Protein AF-A0A1T5E0Q0-F1 (afdb_monomer_lite)

Foldseek 3Di:
DVVVVVVVVVVVVVVVPDDPVVVVVVLVVLVVVLVVLVVVLVVLVVVVVVVVVVCVVVVVVDVDDDDVVVVVVVVCVSVVVSVVSVVVSVVSCCVSVVVVVVVVVVVVVVVVVVVVVVVVD

pLDDT: mean 74.55, std 9.56, range [47.38, 87.62]

Organism: NCBI:txid561365

Secondary structure (DSSP, 8-state):
-HHHHHHHHHHHHHHHHS-HHHHHHHHHHHHHHHHHHHHHHHHHHHHHHHHHHHHHHHHHH------HHHHHHHHHHHHHHHHHHHHHHHHHHHHHHHHHHHHHHHHHHHHHHHHHHHT--

Radius of gyration: 24.64 Å; chains: 1; bounding box: 64×21×71 Å

InterPro domains:
  IPR025698 2TM domain [PF13239] (22-117)

Sequence (121 aa):
MKQNQDFKDRKEMKNSVLSKYERAKIKVASIRGFYYHAIVFIIINLMLFILRHKFTFILINKNALGNPEFLEWIDWNVFGTTIVWGVILAIHGIRVLGEFSLHVRIWEERQIKKYMNSNSN

Structure (mmCIF, N/CA/C/O backbone):
data_AF-A0A1T5E0Q0-F1
#
_entry.id   AF-A0A1T5E0Q0-F1
#
loop_
_atom_site.group_PDB
_atom_site.id
_atom_site.type_symbol
_atom_site.label_atom_id
_atom_site.label_alt_id
_atom_site.label_comp_id
_atom_site.label_asym_id
_atom_site.label_entity_id
_atom_site.label_seq_id
_atom_site.pdbx_PDB_ins_code
_atom_site.Cartn_x
_atom_site.Cartn_y
_atom_site.Cartn_z
_atom_site.occupancy
_atom_site.B_iso_or_equiv
_atom_site.auth_seq_id
_atom_site.auth_comp_id
_atom_site.auth_asym_id
_atom_site.auth_atom_id
_atom_site.pdbx_PDB_model_num
ATOM 1 N N . MET A 1 1 ? 12.950 -14.092 34.440 1.00 61.47 1 MET A N 1
ATOM 2 C CA . MET A 1 1 ? 11.507 -14.416 34.301 1.00 61.47 1 MET A CA 1
ATOM 3 C C . MET A 1 1 ? 10.587 -13.313 34.837 1.00 61.47 1 MET A C 1
ATOM 5 O O . MET A 1 1 ? 9.751 -12.863 34.068 1.00 61.47 1 MET A O 1
ATOM 9 N N . LYS A 1 2 ? 10.781 -12.791 36.063 1.00 66.88 2 LYS A N 1
ATOM 10 C CA . LYS A 1 2 ? 9.964 -11.696 36.647 1.00 66.88 2 LYS A CA 1
ATOM 11 C C . LYS A 1 2 ? 9.861 -10.408 35.804 1.00 66.88 2 LYS A C 1
ATOM 13 O O . LYS A 1 2 ? 8.772 -9.871 35.669 1.00 66.88 2 LYS A O 1
ATOM 18 N N . GLN A 1 3 ? 10.953 -9.947 35.182 1.00 70.94 3 GLN A N 1
ATOM 19 C CA . GLN A 1 3 ? 10.929 -8.733 34.342 1.00 70.94 3 GLN A CA 1
ATOM 20 C C . GLN A 1 3 ? 10.070 -8.881 33.073 1.00 70.94 3 GLN A C 1
ATOM 22 O O . GLN A 1 3 ? 9.444 -7.920 32.644 1.00 70.94 3 GLN A O 1
ATOM 27 N N . ASN A 1 4 ? 9.990 -10.085 32.493 1.00 70.06 4 ASN A N 1
ATOM 28 C CA . ASN A 1 4 ? 9.150 -10.326 31.317 1.00 70.06 4 ASN A CA 1
ATOM 29 C C . ASN A 1 4 ? 7.664 -10.392 31.672 1.00 70.06 4 ASN A C 1
ATOM 31 O O . ASN A 1 4 ? 6.846 -10.037 30.831 1.00 70.06 4 ASN A O 1
ATOM 35 N N . GLN A 1 5 ? 7.321 -10.825 32.891 1.00 75.06 5 GLN A N 1
ATOM 36 C CA . GLN A 1 5 ? 5.945 -10.767 33.389 1.00 75.06 5 GLN A CA 1
ATOM 37 C C . GLN A 1 5 ? 5.534 -9.324 33.684 1.00 75.06 5 GLN A C 1
ATOM 39 O O . GLN A 1 5 ? 4.547 -8.877 33.122 1.00 75.06 5 GLN A O 1
ATOM 44 N N . ASP A 1 6 ? 6.361 -8.551 34.396 1.00 77.69 6 ASP A N 1
ATOM 45 C CA . ASP A 1 6 ? 6.113 -7.120 34.651 1.00 77.69 6 ASP A CA 1
ATOM 4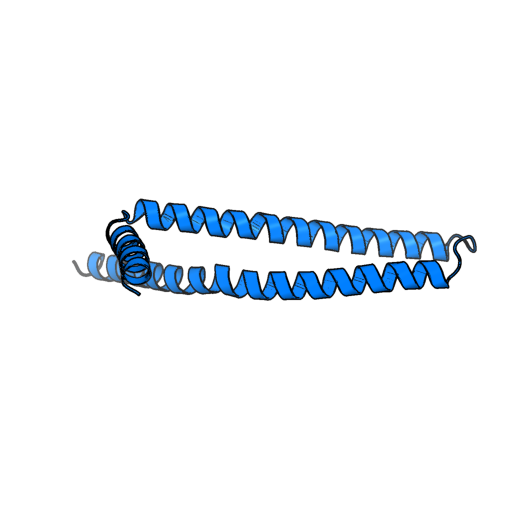6 C C . ASP A 1 6 ? 5.939 -6.309 33.350 1.00 77.69 6 ASP A C 1
ATOM 48 O O . ASP A 1 6 ? 5.048 -5.468 33.226 1.00 77.69 6 ASP A O 1
ATOM 52 N N . PHE A 1 7 ? 6.744 -6.602 32.324 1.00 74.31 7 PHE A N 1
ATOM 53 C CA . PHE A 1 7 ? 6.611 -5.944 31.025 1.00 74.31 7 PHE A CA 1
ATOM 54 C C . PHE A 1 7 ? 5.316 -6.330 30.291 1.00 74.31 7 PHE A C 1
ATOM 56 O O . PHE A 1 7 ? 4.706 -5.486 29.627 1.00 74.31 7 PHE A O 1
ATOM 63 N N . LYS A 1 8 ? 4.882 -7.592 30.402 1.00 69.44 8 LYS A N 1
ATOM 64 C CA . LYS A 1 8 ? 3.622 -8.082 29.822 1.00 69.44 8 LYS A CA 1
ATOM 65 C C . LYS A 1 8 ? 2.419 -7.479 30.546 1.00 69.44 8 LYS A C 1
ATOM 67 O O . LYS A 1 8 ? 1.533 -6.951 29.879 1.00 69.44 8 LYS A O 1
ATOM 72 N N . ASP A 1 9 ? 2.462 -7.453 31.874 1.00 71.94 9 ASP A N 1
ATOM 73 C CA . ASP A 1 9 ? 1.400 -6.951 32.746 1.00 71.94 9 ASP A CA 1
ATOM 74 C C . ASP A 1 9 ? 1.224 -5.439 32.587 1.00 71.94 9 ASP A C 1
ATOM 76 O O . ASP A 1 9 ? 0.102 -4.960 32.438 1.00 71.94 9 ASP A O 1
ATOM 80 N N . ARG A 1 10 ? 2.317 -4.664 32.480 1.00 70.50 10 ARG A N 1
ATOM 81 C CA . ARG A 1 10 ? 2.223 -3.232 32.135 1.00 70.50 10 ARG A CA 1
ATOM 82 C C . ARG A 1 10 ? 1.623 -3.003 30.751 1.00 70.50 10 ARG A C 1
ATOM 84 O O . ARG A 1 10 ? 0.896 -2.030 30.551 1.00 70.50 10 ARG A O 1
ATOM 91 N N . LYS A 1 11 ? 1.907 -3.877 29.783 1.00 61.09 11 LYS A N 1
ATOM 92 C CA . LYS A 1 11 ? 1.339 -3.784 28.430 1.00 61.09 11 LYS A CA 1
ATOM 93 C C . LYS A 1 11 ? -0.152 -4.144 28.430 1.00 61.09 11 LYS A C 1
ATOM 95 O O . LYS A 1 11 ? -0.930 -3.459 27.770 1.00 61.09 11 LYS A O 1
ATOM 100 N N . GLU A 1 12 ? -0.559 -5.158 29.192 1.00 62.12 12 GLU A N 1
ATOM 101 C CA . GLU A 1 12 ? -1.962 -5.558 29.372 1.00 62.12 12 GLU A CA 1
ATOM 102 C C . GLU A 1 12 ? -2.776 -4.520 30.150 1.00 62.12 12 GLU A C 1
ATOM 104 O O . GLU A 1 12 ? -3.853 -4.133 29.694 1.00 62.12 12 GLU A O 1
ATOM 109 N N . MET A 1 13 ? -2.235 -3.985 31.247 1.00 65.56 13 MET A N 1
ATOM 110 C CA . MET A 1 13 ? -2.871 -2.933 32.043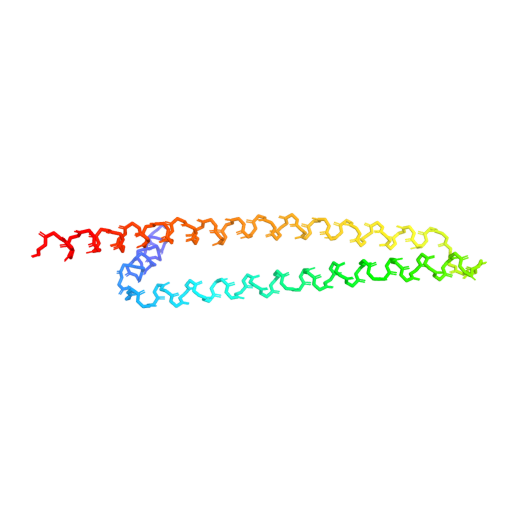 1.00 65.56 13 MET A CA 1
ATOM 111 C C . MET A 1 13 ? -3.038 -1.643 31.229 1.00 65.56 13 MET A C 1
ATOM 113 O O . MET A 1 13 ? -4.085 -1.003 31.275 1.00 65.56 13 MET A O 1
ATOM 117 N N . LYS A 1 14 ? -2.057 -1.282 30.390 1.00 58.84 14 LYS A N 1
ATOM 118 C CA . LYS A 1 14 ? -2.222 -0.147 29.471 1.00 58.84 14 LYS A CA 1
ATOM 119 C C . LYS A 1 14 ? -3.315 -0.426 28.434 1.00 58.84 14 LYS A C 1
ATOM 121 O O . LYS A 1 14 ? -4.116 0.454 28.152 1.00 58.84 14 LYS A O 1
ATOM 126 N N . ASN A 1 15 ? -3.405 -1.645 27.899 1.00 61.66 15 ASN A N 1
ATOM 127 C CA . ASN A 1 15 ? -4.431 -2.009 26.914 1.00 61.66 15 ASN A CA 1
ATOM 128 C C . ASN A 1 15 ? -5.866 -2.020 27.482 1.00 61.66 15 ASN A C 1
ATOM 130 O O . ASN A 1 15 ? -6.806 -1.687 26.747 1.00 61.66 15 ASN A O 1
ATOM 134 N N . SER A 1 16 ? -6.048 -2.364 28.762 1.00 60.50 16 SER A N 1
ATOM 135 C CA . SER A 1 16 ? -7.360 -2.352 29.425 1.00 60.50 16 SER A CA 1
ATOM 136 C C . SER A 1 16 ? -7.837 -0.933 29.769 1.00 60.50 16 SER A C 1
ATOM 138 O O . SER A 1 16 ? -9.029 -0.652 29.624 1.00 60.50 16 SER A O 1
ATOM 140 N N . VAL A 1 17 ? -6.916 -0.019 30.106 1.00 60.91 17 VAL A N 1
ATOM 141 C CA . VAL A 1 17 ? -7.221 1.359 30.547 1.00 60.91 17 VAL A CA 1
ATOM 142 C C . VAL A 1 17 ? -7.402 2.362 29.394 1.00 60.91 17 VAL A C 1
ATOM 144 O O . VAL A 1 17 ? -8.054 3.386 29.589 1.00 60.91 17 VAL A O 1
ATOM 147 N N . LEU A 1 18 ? -6.906 2.085 28.178 1.00 62.09 18 LEU A N 1
ATOM 148 C CA . LEU A 1 18 ? -7.087 2.999 27.036 1.00 62.09 18 LEU A CA 1
ATOM 149 C C . LEU A 1 18 ? -8.574 3.287 26.781 1.00 62.09 18 LEU A C 1
ATOM 151 O O . LEU A 1 18 ? -9.399 2.373 26.657 1.00 62.09 18 LEU A O 1
ATOM 155 N N . SER A 1 19 ? -8.925 4.563 26.638 1.00 72.56 19 SER A N 1
ATOM 156 C CA . SER A 1 19 ? -10.288 4.963 26.276 1.00 72.56 19 SER A CA 1
ATOM 157 C C . SER A 1 19 ? -10.680 4.348 24.923 1.00 72.56 19 SER A C 1
ATOM 159 O O . SER A 1 19 ? -9.835 4.099 24.056 1.00 72.56 19 SER A O 1
ATOM 161 N N . LYS A 1 20 ? -11.983 4.117 24.689 1.00 70.12 20 LYS A N 1
ATOM 162 C CA . LYS A 1 20 ? -12.499 3.703 23.363 1.00 70.12 20 LYS A CA 1
ATOM 163 C C . LYS A 1 20 ? -11.950 4.599 22.240 1.00 70.12 20 LYS A C 1
ATOM 165 O O . LYS A 1 20 ? -11.668 4.100 21.153 1.00 70.12 20 LYS A O 1
ATOM 170 N N . TYR A 1 21 ? -11.745 5.881 22.537 1.00 73.94 21 TYR A N 1
ATOM 171 C CA . TYR A 1 21 ? -11.149 6.859 21.633 1.00 73.94 21 TYR A CA 1
ATOM 172 C C . TYR A 1 21 ? -9.680 6.559 21.293 1.00 73.94 21 TYR A C 1
ATOM 174 O O . TYR A 1 21 ? -9.299 6.576 20.125 1.00 73.94 21 TYR A O 1
ATOM 182 N N . GLU A 1 22 ? -8.847 6.219 22.275 1.00 74.94 22 GLU A N 1
ATOM 183 C CA . GLU A 1 22 ? -7.423 5.958 22.033 1.00 74.94 22 GLU A CA 1
ATOM 184 C C . GLU A 1 22 ? -7.197 4.658 21.260 1.00 74.94 22 GLU A C 1
ATOM 186 O O . GLU A 1 22 ? -6.355 4.608 20.361 1.00 74.94 22 GLU A O 1
ATOM 191 N N . ARG A 1 23 ? -8.010 3.628 21.529 1.00 71.88 23 ARG A N 1
ATOM 192 C CA . ARG A 1 23 ? -8.015 2.394 20.726 1.00 71.88 23 ARG A CA 1
ATOM 193 C C . ARG A 1 23 ? -8.386 2.666 19.267 1.00 71.88 23 ARG A C 1
ATOM 195 O O . ARG A 1 23 ? -7.772 2.092 18.369 1.00 71.88 23 ARG A O 1
ATOM 202 N N . ALA A 1 24 ? -9.349 3.555 19.024 1.00 75.31 24 ALA A N 1
ATOM 203 C CA . ALA A 1 24 ? -9.701 3.982 17.672 1.00 75.31 24 ALA A CA 1
ATOM 204 C C . ALA A 1 24 ? -8.557 4.771 17.009 1.00 75.31 24 ALA A C 1
ATOM 206 O O . ALA A 1 24 ? -8.215 4.498 15.861 1.00 75.31 24 ALA A O 1
ATOM 207 N N . LYS A 1 25 ? -7.901 5.680 17.742 1.00 78.44 25 LYS A N 1
ATOM 208 C CA . LYS A 1 25 ? -6.775 6.483 17.237 1.00 78.44 25 LYS A CA 1
ATOM 209 C C . LYS A 1 25 ? -5.580 5.624 16.814 1.00 78.44 25 LYS A C 1
ATOM 211 O O . LYS A 1 25 ? -5.043 5.829 15.727 1.00 78.44 25 LYS A O 1
ATOM 216 N N . ILE A 1 26 ? -5.188 4.645 17.633 1.00 75.12 26 ILE A N 1
ATOM 217 C CA . ILE A 1 26 ? -4.082 3.720 17.319 1.00 75.12 26 ILE A CA 1
ATOM 218 C C . ILE A 1 26 ? -4.410 2.884 16.073 1.00 75.12 26 ILE A C 1
ATOM 220 O O . ILE A 1 26 ? -3.548 2.695 15.217 1.00 75.12 26 ILE A O 1
ATOM 224 N N . LYS A 1 27 ? -5.668 2.452 15.922 1.00 69.94 27 LYS A N 1
ATOM 225 C CA . LYS A 1 27 ? -6.134 1.731 14.727 1.00 69.94 27 LYS A CA 1
ATOM 226 C C . LYS A 1 27 ? -6.139 2.585 13.463 1.00 69.94 27 LYS A C 1
ATOM 228 O O . LYS A 1 27 ? -5.709 2.127 12.413 1.00 69.94 27 LYS A O 1
ATOM 233 N N . VAL A 1 28 ? -6.588 3.836 13.540 1.00 79.31 28 VAL A N 1
ATOM 234 C CA . VAL A 1 28 ? -6.529 4.749 12.386 1.00 79.31 28 VAL A CA 1
ATOM 235 C C . VAL A 1 28 ? -5.076 5.004 11.980 1.00 79.31 28 VAL A C 1
ATOM 237 O O . VAL A 1 28 ? -4.773 5.053 10.790 1.00 79.31 28 VAL A O 1
ATOM 240 N N . ALA A 1 29 ? -4.167 5.114 12.952 1.00 80.25 29 ALA A N 1
ATOM 241 C CA . ALA A 1 29 ? -2.743 5.276 12.681 1.00 80.25 29 ALA A CA 1
ATOM 242 C C . ALA A 1 29 ? -2.131 4.046 11.984 1.00 80.25 29 ALA A C 1
ATOM 244 O O . ALA A 1 29 ? -1.386 4.219 11.019 1.00 80.25 29 ALA A O 1
ATOM 245 N N . SER A 1 30 ? -2.470 2.820 12.403 1.00 75.56 30 SER A N 1
ATOM 246 C CA . SER A 1 30 ? -1.967 1.600 11.751 1.00 75.56 30 SER A CA 1
ATOM 247 C C . SER A 1 30 ? -2.500 1.437 10.325 1.00 75.56 30 SER A C 1
ATOM 249 O O . SER A 1 30 ? -1.731 1.128 9.415 1.00 75.56 30 SER A O 1
ATOM 251 N N . ILE A 1 31 ? -3.783 1.732 10.104 1.00 79.62 31 ILE A N 1
ATOM 252 C CA . ILE A 1 31 ? -4.392 1.734 8.767 1.00 79.62 31 ILE A CA 1
ATOM 253 C C . ILE A 1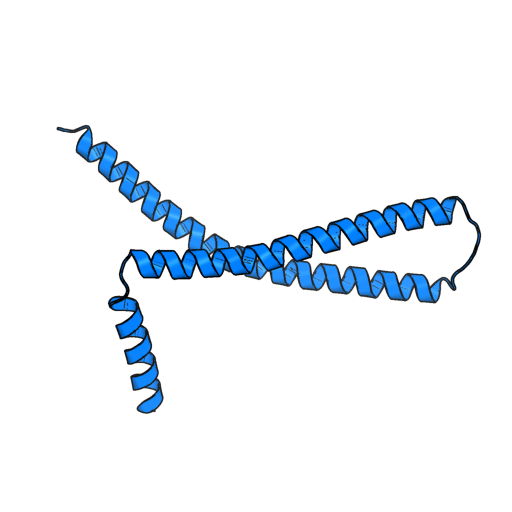 31 ? -3.709 2.778 7.878 1.00 79.62 31 ILE A C 1
ATOM 255 O O . ILE A 1 31 ? -3.313 2.469 6.757 1.00 79.62 31 ILE A O 1
ATOM 259 N N . ARG A 1 32 ? -3.497 4.000 8.383 1.00 80.06 32 ARG A N 1
ATOM 260 C CA . ARG A 1 32 ? -2.821 5.070 7.632 1.00 80.06 32 ARG A CA 1
ATOM 261 C C . ARG A 1 32 ? -1.393 4.678 7.229 1.00 80.06 32 ARG A C 1
ATOM 263 O O . ARG A 1 32 ? -0.990 4.964 6.105 1.00 80.06 32 ARG A O 1
ATOM 270 N N . GLY A 1 33 ? -0.655 3.993 8.106 1.00 80.56 33 GLY A N 1
ATOM 271 C CA . GLY A 1 33 ? 0.673 3.457 7.789 1.00 80.56 33 GLY A CA 1
ATOM 272 C C . GLY A 1 33 ? 0.643 2.407 6.673 1.00 80.56 33 GLY A C 1
ATOM 273 O O . GLY A 1 33 ? 1.478 2.446 5.769 1.00 80.56 33 GLY A O 1
ATOM 274 N N . PHE A 1 34 ? -0.353 1.517 6.681 1.00 82.19 34 PHE A N 1
ATOM 275 C CA . PHE A 1 34 ? -0.559 0.539 5.608 1.00 82.19 34 PHE A CA 1
ATOM 276 C C . PHE A 1 34 ? -0.882 1.206 4.262 1.00 82.19 34 PHE A C 1
ATOM 278 O O . PHE A 1 34 ? -0.295 0.841 3.244 1.00 82.19 34 PHE A O 1
ATOM 285 N N . TYR A 1 35 ? -1.752 2.224 4.255 1.00 82.06 35 TYR A N 1
ATOM 286 C CA . TYR A 1 35 ? -2.112 2.955 3.033 1.00 82.06 35 TYR A CA 1
ATOM 287 C C . TYR A 1 35 ? -0.897 3.558 2.330 1.00 82.06 35 TYR A C 1
ATOM 289 O O . TYR A 1 35 ? -0.836 3.520 1.107 1.00 82.06 35 TYR A O 1
ATOM 297 N N . TYR A 1 36 ? 0.089 4.066 3.075 1.00 84.06 36 TYR A N 1
ATOM 298 C CA . TYR A 1 36 ? 1.310 4.599 2.469 1.00 84.06 36 TYR A CA 1
ATOM 299 C C . TYR A 1 36 ? 2.073 3.519 1.686 1.00 84.06 36 TYR A C 1
ATOM 301 O O . TYR A 1 36 ? 2.436 3.732 0.533 1.00 84.06 36 TYR A O 1
ATOM 309 N N . HIS A 1 37 ? 2.237 2.330 2.274 1.00 82.75 37 HIS A N 1
ATOM 310 C CA . HIS A 1 37 ? 2.889 1.196 1.612 1.00 82.75 37 HIS A CA 1
ATOM 311 C C . HIS A 1 37 ? 2.098 0.721 0.387 1.00 82.75 37 HIS A C 1
ATOM 313 O O . HIS A 1 37 ? 2.684 0.463 -0.663 1.00 82.75 37 HIS A O 1
ATOM 319 N N . ALA A 1 38 ? 0.768 0.659 0.493 1.00 84.69 38 ALA A N 1
ATOM 320 C CA . ALA A 1 38 ? -0.095 0.272 -0.618 1.00 84.69 38 ALA A CA 1
ATOM 321 C C . ALA A 1 38 ? -0.057 1.288 -1.773 1.00 84.69 38 ALA A C 1
ATOM 323 O O . ALA A 1 38 ? 0.037 0.894 -2.932 1.00 84.69 38 ALA A O 1
ATOM 324 N N . ILE A 1 39 ? -0.068 2.590 -1.470 1.00 85.00 39 ILE A N 1
ATOM 325 C CA . ILE A 1 39 ? 0.028 3.661 -2.472 1.00 85.00 39 ILE A CA 1
ATOM 326 C C . ILE A 1 39 ? 1.381 3.609 -3.185 1.00 85.00 39 ILE A C 1
ATOM 328 O O . ILE A 1 39 ? 1.412 3.630 -4.413 1.00 85.00 39 ILE A O 1
ATOM 332 N N . VAL A 1 40 ? 2.489 3.494 -2.444 1.00 85.25 40 VAL A N 1
ATOM 333 C CA . VAL A 1 40 ? 3.830 3.370 -3.043 1.00 85.25 40 VAL A CA 1
ATOM 334 C C . VAL A 1 40 ? 3.903 2.141 -3.949 1.00 85.25 40 VAL A C 1
ATOM 336 O O . VAL A 1 40 ? 4.395 2.245 -5.071 1.00 85.25 40 VAL A O 1
ATOM 339 N N . PHE A 1 41 ? 3.351 1.003 -3.519 1.00 84.06 41 PHE A N 1
ATOM 340 C CA . PHE A 1 41 ? 3.293 -0.200 -4.347 1.00 84.06 41 PHE A CA 1
ATOM 341 C C . PHE A 1 41 ? 2.509 0.031 -5.645 1.00 84.06 41 PHE A C 1
ATOM 343 O O . PHE A 1 41 ? 3.001 -0.317 -6.717 1.00 84.06 41 PHE A O 1
ATOM 350 N N . ILE A 1 42 ? 1.330 0.657 -5.580 1.00 85.81 42 ILE A N 1
ATOM 351 C CA . ILE A 1 42 ? 0.533 0.982 -6.773 1.00 85.81 42 ILE A CA 1
ATOM 352 C C . ILE A 1 42 ? 1.317 1.902 -7.713 1.00 85.81 42 ILE A C 1
ATOM 354 O O . ILE A 1 42 ? 1.381 1.619 -8.906 1.00 85.81 42 ILE A O 1
ATOM 358 N N . ILE A 1 43 ? 1.948 2.960 -7.195 1.00 86.81 43 ILE A N 1
ATOM 359 C CA . ILE A 1 43 ? 2.732 3.910 -8.001 1.00 86.81 43 ILE A CA 1
ATOM 360 C C . ILE A 1 43 ? 3.889 3.198 -8.708 1.00 86.81 43 ILE A C 1
ATOM 362 O O . ILE A 1 43 ? 4.073 3.394 -9.908 1.00 86.81 43 ILE A O 1
ATOM 366 N N . ILE A 1 44 ? 4.639 2.347 -7.998 1.00 83.31 44 ILE A N 1
ATOM 367 C CA . ILE A 1 44 ? 5.748 1.584 -8.586 1.00 83.31 44 ILE A CA 1
ATOM 368 C C . ILE A 1 44 ? 5.232 0.634 -9.668 1.00 83.31 44 ILE A C 1
ATOM 370 O O . ILE A 1 44 ? 5.770 0.637 -10.770 1.00 83.31 44 ILE A O 1
ATOM 374 N N . ASN A 1 45 ? 4.165 -0.127 -9.408 1.00 82.19 45 ASN A N 1
ATOM 375 C CA . ASN A 1 45 ? 3.588 -1.035 -10.407 1.00 82.19 45 ASN A CA 1
ATOM 376 C C . ASN A 1 45 ? 3.096 -0.282 -11.649 1.00 82.19 45 ASN A C 1
ATOM 378 O O . ASN A 1 45 ? 3.342 -0.719 -12.773 1.00 82.19 45 ASN A O 1
ATOM 382 N N . LEU A 1 46 ? 2.446 0.870 -11.459 1.00 86.62 46 LEU A N 1
ATOM 383 C CA . LEU A 1 46 ? 1.984 1.712 -12.560 1.00 86.62 46 LEU A CA 1
ATOM 384 C C . LEU A 1 46 ? 3.170 2.250 -13.371 1.00 86.62 46 LEU A C 1
ATOM 386 O O . LEU A 1 46 ? 3.153 2.210 -14.599 1.00 86.62 46 LEU A O 1
ATOM 390 N N . MET A 1 47 ? 4.223 2.710 -12.688 1.00 82.38 47 MET A N 1
ATOM 391 C CA . MET A 1 47 ? 5.446 3.193 -13.324 1.00 82.38 47 MET A CA 1
ATOM 392 C C . MET A 1 47 ? 6.149 2.083 -14.107 1.00 82.38 47 MET A C 1
ATOM 394 O O . MET A 1 47 ? 6.549 2.319 -15.242 1.00 82.38 47 MET A O 1
ATOM 398 N N . LEU A 1 48 ? 6.240 0.870 -13.559 1.00 81.31 48 LEU A N 1
ATOM 399 C CA . LEU A 1 48 ? 6.799 -0.296 -14.246 1.00 81.31 48 LEU A CA 1
ATOM 400 C C . LEU A 1 48 ? 5.986 -0.682 -15.483 1.00 81.31 48 LEU A C 1
ATOM 402 O O . LEU A 1 48 ? 6.560 -0.935 -16.541 1.00 81.31 48 LEU A O 1
ATOM 406 N N . PHE A 1 49 ? 4.657 -0.663 -15.385 1.00 82.19 49 PHE A N 1
ATOM 407 C CA . PHE A 1 49 ? 3.780 -0.930 -16.522 1.00 82.19 49 PHE A CA 1
ATOM 408 C C . PHE A 1 49 ? 3.959 0.111 -17.638 1.00 82.19 49 PHE A C 1
ATOM 410 O O . PHE A 1 49 ? 4.098 -0.248 -18.809 1.00 82.19 49 PHE A O 1
ATOM 417 N N . ILE A 1 50 ? 4.027 1.399 -17.279 1.00 82.94 50 ILE A N 1
ATOM 418 C CA . ILE A 1 50 ? 4.266 2.498 -18.226 1.00 82.94 50 ILE A CA 1
ATOM 419 C C . ILE A 1 50 ? 5.657 2.388 -18.849 1.00 82.94 50 ILE A C 1
ATOM 421 O O . ILE A 1 50 ? 5.788 2.551 -20.062 1.00 82.94 50 ILE A O 1
ATOM 425 N N . LEU A 1 51 ? 6.688 2.122 -18.043 1.00 76.25 51 LEU A N 1
ATOM 426 C CA . LEU A 1 51 ? 8.058 1.946 -18.518 1.00 76.25 51 LEU A CA 1
ATOM 427 C C . LEU A 1 51 ? 8.131 0.800 -19.515 1.00 76.25 51 LEU A C 1
ATOM 429 O O . LEU A 1 51 ? 8.658 1.012 -20.599 1.00 76.25 51 LEU A O 1
ATOM 433 N N . ARG A 1 52 ? 7.531 -0.353 -19.211 1.00 70.88 52 ARG A N 1
ATOM 434 C CA . ARG A 1 52 ? 7.463 -1.495 -20.127 1.00 70.88 52 ARG A CA 1
ATOM 435 C C . ARG A 1 52 ? 6.737 -1.142 -21.421 1.00 70.88 52 ARG A C 1
ATOM 437 O O . ARG A 1 52 ? 7.287 -1.360 -22.492 1.00 70.88 52 ARG A O 1
ATOM 444 N N . HIS A 1 53 ? 5.553 -0.535 -21.347 1.00 71.69 53 HIS A N 1
ATOM 445 C CA . HIS A 1 53 ? 4.806 -0.148 -22.548 1.00 71.69 53 HIS A CA 1
ATOM 446 C C . HIS A 1 53 ? 5.580 0.866 -23.406 1.00 71.69 53 HIS A C 1
ATOM 448 O O . HIS A 1 53 ? 5.614 0.751 -24.631 1.00 71.69 53 HIS A O 1
ATOM 454 N N . LYS A 1 54 ? 6.246 1.843 -22.777 1.00 72.06 54 LYS A N 1
ATOM 455 C CA . LYS A 1 54 ? 7.111 2.808 -23.469 1.00 72.06 54 LYS A CA 1
ATOM 456 C C . LYS A 1 54 ? 8.358 2.151 -24.053 1.00 72.06 54 LYS A C 1
ATOM 458 O O . LYS A 1 54 ? 8.703 2.473 -25.184 1.00 72.06 54 LYS A O 1
ATOM 463 N N . PHE A 1 55 ? 9.004 1.240 -23.326 1.00 66.31 55 PHE A N 1
ATOM 464 C CA . PHE A 1 55 ? 10.158 0.482 -23.808 1.00 66.31 55 PHE A CA 1
ATOM 465 C C . PHE A 1 55 ? 9.779 -0.368 -25.012 1.00 66.31 55 PHE A C 1
ATOM 467 O O . PHE A 1 55 ? 10.415 -0.239 -26.047 1.00 66.31 55 PHE A O 1
ATOM 474 N N . THR A 1 56 ? 8.712 -1.162 -24.928 1.00 64.31 56 THR A N 1
ATOM 475 C CA . THR A 1 56 ? 8.213 -1.966 -26.051 1.00 64.31 56 THR A CA 1
ATOM 476 C C . THR A 1 56 ? 7.872 -1.085 -27.254 1.00 64.31 56 THR A C 1
ATOM 478 O O . THR A 1 56 ? 8.299 -1.383 -28.365 1.00 64.31 56 THR A O 1
ATOM 481 N N . PHE A 1 57 ? 7.186 0.042 -27.047 1.00 65.00 57 PHE A N 1
ATOM 482 C CA . PHE A 1 57 ? 6.878 0.994 -28.118 1.00 65.00 57 PHE A CA 1
ATOM 483 C C . PHE A 1 57 ? 8.140 1.596 -28.763 1.00 65.00 57 PHE A C 1
ATOM 485 O O . PHE A 1 57 ? 8.214 1.727 -29.981 1.00 65.00 57 PHE A O 1
ATOM 492 N N . ILE A 1 58 ? 9.149 1.942 -27.961 1.00 63.94 58 ILE A N 1
ATOM 493 C CA . ILE A 1 58 ? 10.425 2.493 -28.435 1.00 63.94 58 ILE A CA 1
ATOM 494 C C . ILE A 1 58 ? 11.269 1.431 -29.151 1.00 63.94 58 ILE A C 1
ATOM 496 O O . ILE A 1 58 ? 11.835 1.741 -30.193 1.00 63.94 58 ILE A O 1
ATOM 500 N N . LEU A 1 59 ? 11.327 0.202 -28.631 1.00 59.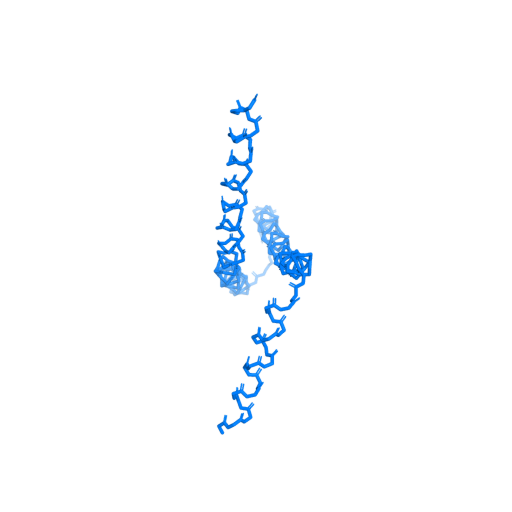62 59 LEU A N 1
ATOM 501 C CA . LEU A 1 59 ? 12.099 -0.923 -29.174 1.00 59.62 59 LEU A CA 1
ATOM 502 C C . LEU A 1 59 ? 11.530 -1.425 -30.504 1.00 59.62 59 LEU A C 1
ATOM 504 O O . LEU A 1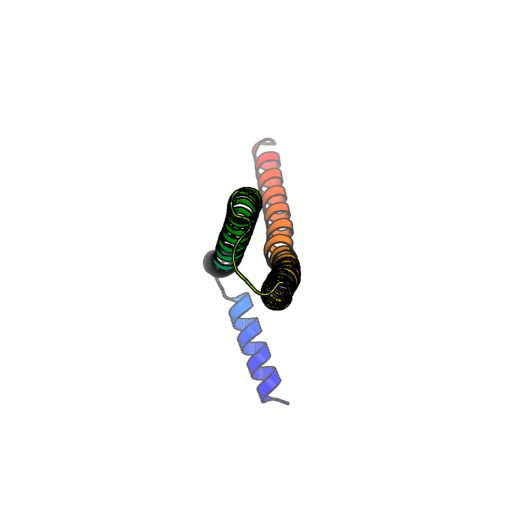 59 ? 12.291 -1.672 -31.432 1.00 59.62 59 LEU A O 1
ATOM 508 N N . ILE A 1 60 ? 10.201 -1.503 -30.638 1.00 58.97 60 ILE A N 1
ATOM 509 C CA . ILE A 1 60 ? 9.548 -1.834 -31.918 1.00 58.97 60 ILE A CA 1
ATOM 510 C C . ILE A 1 60 ? 9.860 -0.765 -32.980 1.00 58.97 60 ILE A C 1
ATOM 512 O O . ILE A 1 60 ? 9.936 -1.071 -34.166 1.00 58.97 60 ILE A O 1
ATOM 516 N N . ASN A 1 61 ? 10.070 0.487 -32.559 1.00 57.81 61 ASN A N 1
ATOM 517 C CA . ASN A 1 61 ? 10.308 1.614 -33.459 1.00 57.81 61 ASN A CA 1
ATOM 518 C C . ASN A 1 61 ? 11.802 1.925 -33.689 1.00 57.81 61 ASN A C 1
ATOM 520 O O . ASN A 1 61 ? 12.143 2.732 -34.553 1.00 57.81 61 ASN A O 1
ATOM 524 N N . LYS A 1 62 ? 12.710 1.326 -32.909 1.00 49.00 62 LYS A N 1
ATOM 525 C CA . LYS A 1 62 ? 14.157 1.560 -32.981 1.00 49.00 62 LYS A CA 1
ATOM 526 C C . LYS A 1 62 ? 14.904 0.240 -32.793 1.00 49.00 62 LYS A C 1
ATOM 528 O O . LYS A 1 62 ? 15.095 -0.207 -31.668 1.00 49.00 62 LYS A O 1
ATOM 533 N N . ASN A 1 63 ? 15.407 -0.318 -33.895 1.00 52.94 63 ASN A N 1
ATOM 534 C CA . ASN A 1 63 ? 16.336 -1.459 -33.970 1.00 52.94 63 ASN A CA 1
ATOM 535 C C . ASN A 1 63 ? 17.707 -1.202 -33.297 1.00 52.94 63 ASN A C 1
ATOM 537 O O . ASN A 1 63 ? 18.745 -1.550 -33.857 1.00 52.94 63 ASN A O 1
ATOM 541 N N . ALA A 1 64 ? 17.774 -0.514 -32.158 1.00 61.41 64 ALA A N 1
ATOM 542 C CA . ALA A 1 64 ? 19.038 0.015 -31.681 1.00 61.41 64 ALA A CA 1
ATOM 543 C C . ALA A 1 64 ? 19.099 0.172 -30.155 1.00 61.41 64 ALA A C 1
ATOM 545 O O . ALA A 1 64 ? 18.421 1.016 -29.572 1.00 61.41 64 ALA A O 1
ATOM 546 N N . LEU A 1 65 ? 20.081 -0.552 -29.607 1.00 59.97 65 LEU A N 1
ATOM 547 C CA . LEU A 1 65 ? 20.891 -0.267 -28.418 1.00 59.97 65 LEU A CA 1
ATOM 548 C C . LEU A 1 65 ? 20.455 -0.907 -27.094 1.00 59.97 65 LEU A C 1
ATOM 550 O O . LEU A 1 65 ? 19.514 -0.486 -26.433 1.00 59.97 65 LEU A O 1
ATOM 554 N N . GLY A 1 66 ? 21.286 -1.861 -26.670 1.00 55.97 66 GLY A N 1
ATOM 555 C CA . GLY A 1 66 ? 21.328 -2.422 -25.327 1.00 55.97 66 GLY A CA 1
ATOM 556 C C . GLY A 1 66 ? 21.550 -3.921 -25.409 1.00 55.97 66 GLY A C 1
ATOM 557 O O . GLY A 1 66 ? 20.706 -4.624 -25.946 1.00 55.97 66 GLY A O 1
ATOM 558 N N . ASN A 1 67 ? 22.700 -4.400 -24.935 1.00 65.69 67 ASN A N 1
ATOM 559 C CA . ASN A 1 67 ? 23.029 -5.823 -24.893 1.00 65.69 67 ASN A CA 1
ATOM 560 C C . ASN A 1 67 ? 21.832 -6.608 -24.298 1.00 65.69 67 ASN A C 1
ATOM 562 O O . ASN A 1 67 ? 21.422 -6.268 -23.184 1.00 65.69 67 ASN A O 1
ATOM 566 N N . PRO A 1 68 ? 21.227 -7.573 -25.018 1.00 70.44 68 PRO A N 1
ATOM 567 C CA . PRO A 1 68 ? 19.984 -8.232 -24.597 1.00 70.44 68 PRO A CA 1
ATOM 568 C C . PRO A 1 68 ? 20.072 -8.828 -23.187 1.00 70.44 68 PRO A C 1
ATOM 570 O O . PRO A 1 68 ? 19.117 -8.750 -22.423 1.00 70.44 68 PRO A O 1
ATOM 573 N N . GLU A 1 69 ? 21.257 -9.294 -22.799 1.00 74.06 69 GLU A N 1
ATOM 574 C CA . GLU A 1 69 ? 21.541 -9.845 -21.473 1.00 74.06 69 GLU A CA 1
ATOM 575 C C . GLU A 1 69 ? 21.362 -8.819 -20.333 1.00 74.06 69 GLU A C 1
ATOM 577 O O . GLU A 1 69 ? 20.872 -9.145 -19.253 1.00 74.06 69 GLU A O 1
ATOM 582 N N . PHE A 1 70 ? 21.690 -7.544 -20.572 1.00 73.00 70 PHE A N 1
ATOM 583 C CA . PHE A 1 70 ? 21.502 -6.478 -19.582 1.00 73.00 70 PHE A CA 1
ATOM 584 C C . PHE A 1 70 ? 20.022 -6.118 -19.398 1.00 73.00 70 PHE A C 1
ATOM 586 O O . PHE A 1 70 ? 19.581 -5.846 -18.281 1.00 73.00 70 PHE A O 1
ATOM 593 N N . LEU A 1 71 ? 19.250 -6.136 -20.488 1.00 72.62 71 LEU A N 1
ATOM 594 C CA . LEU A 1 71 ? 17.809 -5.885 -20.446 1.00 72.62 71 LEU A CA 1
ATOM 595 C C . LEU A 1 71 ? 17.075 -7.022 -19.727 1.00 72.62 71 LEU A C 1
ATOM 597 O O . LEU A 1 71 ? 16.256 -6.750 -18.851 1.00 72.62 71 LEU A O 1
ATOM 601 N N . GLU A 1 72 ? 17.430 -8.276 -20.018 1.00 75.81 72 GLU A N 1
ATOM 602 C CA . GLU A 1 72 ? 16.881 -9.440 -19.315 1.00 75.81 72 GLU A CA 1
ATOM 603 C C . GLU A 1 72 ? 17.220 -9.423 -17.821 1.00 75.81 72 GLU A C 1
ATOM 605 O O . GLU A 1 72 ? 16.358 -9.718 -16.991 1.00 75.81 72 GLU A O 1
ATOM 610 N N . TRP A 1 73 ? 18.445 -9.029 -17.454 1.00 79.62 73 TRP A N 1
ATOM 611 C CA . TRP A 1 73 ? 18.835 -8.905 -16.050 1.00 79.62 73 TRP A CA 1
ATOM 612 C C . TRP A 1 73 ? 17.994 -7.859 -15.304 1.00 79.62 73 TRP A C 1
ATOM 614 O O . TRP A 1 73 ? 17.520 -8.133 -14.196 1.00 79.62 73 TRP A O 1
ATOM 624 N N . ILE A 1 74 ? 17.768 -6.679 -15.896 1.00 75.19 74 ILE A N 1
ATOM 625 C CA . ILE A 1 74 ? 16.908 -5.648 -15.293 1.00 75.19 74 ILE A CA 1
ATOM 626 C C . ILE A 1 74 ? 15.472 -6.158 -15.161 1.00 75.19 74 ILE A C 1
ATOM 628 O O . ILE A 1 74 ? 14.896 -6.043 -14.077 1.00 75.19 74 ILE A O 1
ATOM 632 N N . ASP A 1 75 ? 14.910 -6.750 -16.216 1.00 77.75 75 ASP A N 1
ATOM 633 C CA . ASP A 1 75 ? 13.535 -7.253 -16.200 1.00 77.75 75 ASP A CA 1
ATOM 634 C C . ASP A 1 75 ? 13.341 -8.303 -15.099 1.00 77.75 75 ASP A C 1
ATOM 636 O O . ASP A 1 75 ? 12.432 -8.170 -14.276 1.00 77.75 75 ASP A O 1
ATOM 640 N N . TRP A 1 76 ? 14.228 -9.295 -14.996 1.00 80.81 76 TRP A N 1
ATOM 641 C CA . TRP A 1 76 ? 14.144 -10.325 -13.954 1.00 80.81 76 TRP A CA 1
ATOM 642 C C . TRP A 1 76 ? 14.199 -9.752 -12.536 1.00 80.81 76 TRP A C 1
ATOM 644 O O . TRP A 1 76 ? 13.396 -10.142 -11.683 1.00 80.81 76 TRP A O 1
ATOM 654 N N . ASN A 1 77 ? 15.102 -8.803 -12.277 1.00 82.12 77 ASN A N 1
ATOM 655 C CA . ASN A 1 77 ? 15.213 -8.167 -10.963 1.00 82.12 77 ASN A CA 1
ATOM 656 C C . ASN A 1 77 ? 13.973 -7.333 -10.631 1.00 82.12 77 ASN A C 1
ATOM 658 O O . ASN A 1 77 ? 13.467 -7.381 -9.506 1.00 82.12 77 ASN A O 1
ATOM 662 N N . VAL A 1 78 ? 13.450 -6.599 -11.608 1.00 80.25 78 VAL A N 1
ATOM 663 C CA . VAL A 1 78 ? 12.255 -5.767 -11.458 1.00 80.25 78 VAL A CA 1
ATOM 664 C C . VAL A 1 78 ? 11.011 -6.622 -11.206 1.00 80.25 78 VAL A C 1
ATOM 666 O O . VAL A 1 78 ? 10.265 -6.348 -10.258 1.00 80.25 78 VAL A O 1
ATOM 669 N N . PHE A 1 79 ? 10.797 -7.680 -11.993 1.00 80.38 79 PHE A N 1
ATOM 670 C CA . PHE A 1 79 ? 9.665 -8.593 -11.818 1.00 80.38 79 PHE A CA 1
ATOM 671 C C . PHE A 1 79 ? 9.761 -9.359 -10.502 1.00 80.38 79 PHE A C 1
ATOM 673 O O . PHE A 1 79 ? 8.790 -9.385 -9.743 1.00 80.38 79 PHE A O 1
ATOM 680 N N . GLY A 1 80 ? 10.934 -9.917 -10.193 1.00 83.75 80 GLY A N 1
ATOM 681 C CA . GLY A 1 80 ? 11.167 -10.651 -8.951 1.00 83.75 80 GLY A CA 1
ATOM 682 C C . GLY A 1 80 ? 10.921 -9.781 -7.721 1.00 83.75 80 GLY A C 1
ATOM 683 O O . GLY A 1 80 ? 10.167 -10.166 -6.825 1.00 83.75 80 GLY A O 1
ATOM 684 N N . THR A 1 81 ? 11.469 -8.564 -7.716 1.00 82.75 81 THR A N 1
ATOM 685 C CA . THR A 1 81 ? 11.262 -7.604 -6.624 1.00 82.75 81 THR A CA 1
ATOM 686 C C . THR A 1 81 ? 9.782 -7.245 -6.492 1.00 82.75 81 THR A C 1
ATOM 688 O O . THR A 1 81 ? 9.226 -7.318 -5.399 1.00 82.75 81 THR A O 1
ATOM 691 N N . THR A 1 82 ? 9.101 -6.934 -7.595 1.00 81.69 82 THR A N 1
ATOM 692 C CA . THR A 1 82 ? 7.683 -6.540 -7.565 1.00 81.69 82 THR A CA 1
ATOM 693 C C . THR A 1 82 ? 6.776 -7.669 -7.074 1.00 81.69 82 THR A C 1
ATOM 695 O O . THR A 1 82 ? 5.874 -7.416 -6.275 1.00 81.69 82 THR A O 1
ATOM 698 N N . ILE A 1 83 ? 7.034 -8.916 -7.481 1.00 84.00 83 ILE A N 1
ATOM 699 C CA . ILE A 1 83 ? 6.277 -10.090 -7.021 1.00 84.00 83 ILE A CA 1
ATOM 700 C C . ILE A 1 83 ? 6.472 -10.300 -5.517 1.00 84.00 83 ILE A C 1
ATOM 702 O O . ILE A 1 83 ? 5.487 -10.418 -4.786 1.00 84.00 83 ILE A O 1
ATOM 706 N N . VAL A 1 84 ? 7.718 -10.296 -5.032 1.00 87.38 84 VAL A N 1
ATOM 707 C CA . VAL A 1 84 ? 8.018 -10.488 -3.602 1.00 87.38 84 VAL A CA 1
ATOM 708 C C . VAL A 1 84 ? 7.370 -9.393 -2.755 1.00 87.38 84 VAL A C 1
ATOM 710 O O . VAL A 1 84 ? 6.683 -9.690 -1.775 1.00 87.38 84 VAL A O 1
ATOM 713 N N . TRP A 1 85 ? 7.515 -8.129 -3.157 1.00 83.06 85 TRP A N 1
ATOM 714 C CA . TRP A 1 85 ? 6.878 -7.007 -2.466 1.00 83.06 85 TRP A CA 1
ATOM 715 C C . TRP A 1 85 ? 5.351 -7.067 -2.538 1.00 83.06 85 TRP A C 1
ATOM 717 O O . TRP A 1 85 ? 4.687 -6.748 -1.551 1.00 83.06 85 TRP A O 1
ATOM 727 N N . GLY A 1 86 ? 4.787 -7.535 -3.653 1.00 84.38 86 GLY A N 1
ATOM 728 C CA . GLY A 1 86 ? 3.350 -7.754 -3.803 1.00 84.38 86 GLY A CA 1
ATOM 729 C C . GLY A 1 86 ? 2.811 -8.794 -2.825 1.00 84.38 86 GLY A C 1
ATOM 730 O O . GLY A 1 86 ? 1.793 -8.553 -2.176 1.00 84.38 86 GLY A O 1
ATOM 731 N N . VAL A 1 87 ? 3.521 -9.911 -2.641 1.00 87.62 87 VAL A N 1
ATOM 732 C CA . VAL A 1 87 ? 3.149 -10.956 -1.671 1.00 87.62 87 VAL A CA 1
ATOM 733 C C . VAL A 1 87 ? 3.234 -10.433 -0.234 1.00 87.62 87 VAL A C 1
ATOM 735 O O . VAL A 1 87 ? 2.304 -10.633 0.550 1.00 87.62 87 VAL A O 1
ATOM 738 N N . ILE A 1 88 ? 4.306 -9.713 0.113 1.00 87.19 88 ILE A N 1
ATOM 739 C CA . ILE A 1 88 ? 4.467 -9.106 1.445 1.00 87.19 88 ILE A CA 1
ATOM 740 C C . ILE A 1 88 ? 3.334 -8.110 1.725 1.00 87.19 88 ILE A C 1
ATOM 742 O O . ILE A 1 88 ? 2.732 -8.144 2.803 1.00 87.19 88 ILE A O 1
ATOM 746 N N . LEU A 1 89 ? 3.000 -7.256 0.752 1.00 86.31 89 LEU A N 1
ATOM 747 C CA . LEU A 1 89 ? 1.911 -6.290 0.872 1.00 86.31 89 LEU A CA 1
ATOM 748 C C . LEU A 1 89 ? 0.552 -6.987 1.011 1.00 86.31 89 LEU A C 1
ATOM 750 O O . LEU A 1 89 ? -0.253 -6.570 1.841 1.00 86.31 89 LEU A O 1
ATOM 754 N N . ALA A 1 90 ? 0.303 -8.058 0.252 1.00 84.19 90 ALA A N 1
ATOM 755 C CA . ALA A 1 90 ? -0.937 -8.827 0.330 1.00 84.19 90 ALA A CA 1
ATOM 756 C C . ALA A 1 90 ? -1.131 -9.446 1.722 1.00 84.19 90 ALA A C 1
ATOM 758 O O . ALA A 1 90 ? -2.187 -9.273 2.332 1.00 84.19 90 ALA A O 1
ATOM 759 N N . ILE A 1 91 ? -0.095 -10.085 2.274 1.00 85.62 91 ILE A N 1
ATOM 760 C CA . ILE A 1 91 ? -0.124 -10.639 3.638 1.00 85.62 91 ILE A CA 1
ATOM 761 C C . ILE A 1 91 ? -0.360 -9.525 4.665 1.00 85.62 91 ILE A C 1
ATOM 763 O O . ILE A 1 91 ? -1.178 -9.670 5.579 1.00 85.62 91 ILE A O 1
ATOM 767 N N . HIS A 1 92 ? 0.331 -8.392 4.518 1.00 83.50 92 HIS A N 1
ATOM 768 C CA . HIS A 1 92 ? 0.185 -7.264 5.433 1.00 83.50 92 HIS A CA 1
ATOM 769 C C . HIS A 1 92 ? -1.221 -6.645 5.357 1.00 83.50 92 HIS A C 1
ATOM 771 O O . HIS A 1 92 ? -1.823 -6.349 6.391 1.00 83.50 92 HIS A O 1
ATOM 777 N N . GLY A 1 93 ? -1.784 -6.545 4.152 1.00 80.88 93 GLY A N 1
ATOM 778 C CA . GLY A 1 93 ? -3.140 -6.069 3.901 1.00 80.88 93 GLY A CA 1
ATOM 779 C C . GLY A 1 93 ? -4.199 -6.984 4.496 1.00 80.88 93 GLY A C 1
ATOM 780 O O . GLY A 1 93 ? -5.077 -6.495 5.200 1.00 80.88 93 GLY A O 1
ATOM 781 N N . ILE A 1 94 ? -4.080 -8.303 4.317 1.00 80.00 94 ILE A N 1
ATOM 782 C CA . ILE A 1 94 ? -4.984 -9.282 4.945 1.00 80.00 94 ILE A CA 1
ATOM 783 C C . ILE A 1 94 ? -4.957 -9.139 6.469 1.00 80.00 94 ILE A C 1
ATOM 785 O O . ILE A 1 94 ? -6.005 -9.179 7.109 1.00 80.00 94 ILE A O 1
ATOM 789 N N . ARG A 1 95 ? -3.784 -8.910 7.067 1.00 78.25 95 ARG A N 1
ATOM 790 C CA . ARG A 1 95 ? -3.659 -8.727 8.518 1.00 78.25 95 ARG A CA 1
ATOM 791 C C . ARG A 1 95 ? -4.325 -7.437 9.006 1.00 78.25 95 ARG A C 1
ATOM 793 O O . ARG A 1 95 ? -5.099 -7.471 9.959 1.00 78.25 95 ARG A O 1
ATOM 800 N N . VAL A 1 96 ? -4.041 -6.310 8.352 1.00 76.50 96 VAL A N 1
ATOM 801 C CA . VAL A 1 96 ? -4.557 -4.987 8.751 1.00 76.50 96 VAL A CA 1
ATOM 802 C C . VAL A 1 96 ? -6.059 -4.861 8.466 1.00 76.50 96 VAL A C 1
ATOM 804 O O . VAL A 1 96 ? -6.809 -4.367 9.308 1.00 76.50 96 VAL A O 1
ATOM 807 N N . LEU A 1 97 ? -6.520 -5.337 7.306 1.00 72.06 97 LEU A N 1
ATOM 808 C CA . LEU A 1 97 ? -7.928 -5.287 6.900 1.00 72.06 97 LEU A CA 1
ATOM 809 C C . LEU A 1 97 ? -8.769 -6.391 7.545 1.00 72.06 97 LEU A C 1
ATOM 811 O O . LEU A 1 97 ? -9.932 -6.150 7.860 1.00 72.06 97 LEU A O 1
ATOM 815 N N . GLY A 1 98 ? -8.209 -7.578 7.788 1.00 69.00 98 GLY A N 1
ATOM 816 C CA . GLY A 1 98 ? -8.907 -8.675 8.464 1.00 69.00 98 GLY A CA 1
ATOM 817 C C . GLY A 1 98 ? -9.272 -8.321 9.905 1.00 69.00 98 GLY A C 1
ATOM 818 O O . GLY A 1 98 ? -10.411 -8.524 10.333 1.00 69.00 98 GLY A O 1
ATOM 819 N N . GLU A 1 99 ? -8.355 -7.678 10.634 1.00 64.38 99 GLU A N 1
ATOM 820 C CA . GLU A 1 99 ? -8.674 -7.112 11.947 1.00 64.38 99 GLU A CA 1
ATOM 821 C C . GLU A 1 99 ? -9.696 -5.967 11.851 1.00 64.38 99 GLU A C 1
ATOM 823 O O . GLU A 1 99 ? -10.528 -5.818 12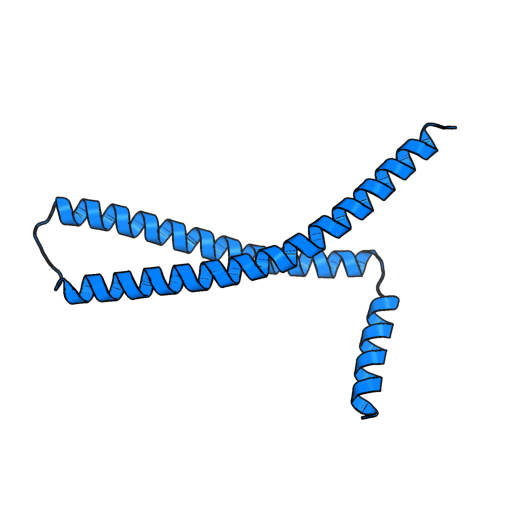.747 1.00 64.38 99 GLU A O 1
ATOM 828 N N . PHE A 1 100 ? -9.684 -5.168 10.781 1.00 63.53 100 PHE A N 1
ATOM 829 C CA . PHE A 1 100 ? -10.662 -4.096 10.575 1.00 63.53 100 PHE A CA 1
ATOM 830 C C . PHE A 1 100 ? -12.075 -4.638 10.290 1.00 63.53 100 PHE A C 1
ATOM 832 O O . PHE A 1 100 ? -13.029 -4.208 10.939 1.00 63.53 100 PHE A O 1
ATOM 839 N N . SER A 1 101 ? -12.208 -5.631 9.406 1.00 66.81 101 SER A N 1
ATOM 840 C CA . SER A 1 101 ? -13.489 -6.211 8.977 1.00 66.81 101 SER A CA 1
ATOM 841 C C . SER A 1 101 ? -14.278 -6.828 10.137 1.00 66.81 101 SER A C 1
ATOM 843 O O . SER A 1 101 ? -15.458 -6.522 10.306 1.00 66.81 101 SER A O 1
ATOM 845 N N . LEU A 1 102 ? -13.630 -7.607 11.013 1.00 70.06 102 LEU A N 1
ATOM 846 C CA . LEU A 1 102 ? -14.309 -8.198 12.175 1.00 70.06 102 LEU A CA 1
ATOM 847 C C . LEU A 1 102 ? -14.843 -7.134 13.145 1.00 70.06 102 LEU A C 1
ATOM 849 O O . LEU A 1 102 ? -15.935 -7.272 13.691 1.00 70.06 102 LEU A O 1
ATOM 853 N N . HIS A 1 103 ? -14.100 -6.045 13.345 1.00 67.81 103 HIS A N 1
ATOM 854 C CA . HIS A 1 103 ? -14.525 -4.971 14.244 1.00 67.81 103 HIS A CA 1
ATOM 855 C C . HIS A 1 103 ? -15.624 -4.094 13.642 1.00 67.81 103 HIS A C 1
ATOM 857 O O . HIS A 1 103 ? -16.487 -3.635 14.392 1.00 67.81 103 HIS A O 1
ATOM 863 N N . VAL A 1 104 ? -15.607 -3.878 12.323 1.00 71.25 104 VAL A N 1
ATOM 864 C CA . VAL A 1 104 ? -16.706 -3.230 11.595 1.00 71.25 104 VAL A CA 1
ATOM 865 C C . VAL A 1 104 ? -17.969 -4.067 11.723 1.00 71.25 104 VAL A C 1
ATOM 867 O O . VAL A 1 104 ? -18.990 -3.520 12.120 1.00 71.25 104 VAL A O 1
ATOM 870 N N . ARG A 1 105 ? -17.880 -5.388 11.544 1.00 71.25 105 ARG A N 1
ATOM 871 C CA . ARG A 1 105 ? -19.030 -6.290 11.687 1.00 71.25 105 ARG A CA 1
ATOM 872 C C . ARG A 1 105 ? -19.637 -6.248 13.095 1.00 71.25 105 ARG A C 1
ATOM 874 O O . ARG A 1 105 ? -20.844 -6.126 13.253 1.00 71.25 105 ARG A O 1
ATOM 881 N N . ILE A 1 106 ? -18.796 -6.239 14.136 1.00 79.62 106 ILE A N 1
ATOM 882 C CA . ILE A 1 106 ? -19.243 -6.088 15.537 1.00 79.62 106 ILE A CA 1
ATOM 883 C C . ILE A 1 106 ? -19.815 -4.681 15.809 1.00 79.62 106 ILE A C 1
ATOM 885 O O . ILE A 1 106 ? -20.658 -4.489 16.692 1.00 79.62 106 ILE A O 1
ATOM 889 N N . TRP A 1 107 ? -19.320 -3.645 15.127 1.00 82.44 107 TRP A N 1
ATOM 890 C CA . TRP A 1 107 ? -19.895 -2.303 15.218 1.00 82.44 107 TRP A CA 1
ATOM 891 C C . TRP A 1 107 ? -21.256 -2.233 14.515 1.00 82.44 107 TRP A C 1
ATOM 893 O O . TRP A 1 107 ? -22.193 -1.714 15.119 1.00 82.44 107 TRP A O 1
ATOM 903 N N . GLU A 1 108 ? -21.382 -2.813 13.322 1.00 82.75 108 GLU A N 1
ATOM 904 C CA . GLU A 1 108 ? -22.636 -2.949 12.574 1.00 82.75 108 GLU A CA 1
ATOM 905 C C . GLU A 1 108 ? -23.689 -3.684 13.397 1.00 82.75 108 GLU A C 1
ATOM 907 O O . GLU A 1 108 ? -24.760 -3.131 13.628 1.00 82.75 108 GLU A O 1
ATOM 912 N N . GLU A 1 109 ? -23.370 -4.860 13.944 1.00 85.75 109 GLU A N 1
ATOM 913 C CA . GLU A 1 109 ? -24.287 -5.619 14.807 1.00 85.75 109 GLU A CA 1
ATOM 914 C C . GLU A 1 109 ? -24.772 -4.788 16.003 1.00 85.75 109 GLU A C 1
ATOM 916 O O . GLU A 1 109 ? -25.946 -4.837 16.378 1.00 85.75 109 GLU A O 1
ATOM 921 N N . ARG A 1 110 ? -23.894 -3.966 16.595 1.00 85.31 110 ARG A N 1
ATOM 922 C CA . ARG A 1 110 ? -24.279 -3.068 17.694 1.00 85.31 110 ARG A CA 1
ATOM 923 C C . ARG A 1 110 ? -25.188 -1.931 17.248 1.00 85.31 110 ARG A C 1
ATOM 925 O O . ARG A 1 110 ? -26.069 -1.557 18.022 1.00 85.31 110 ARG A O 1
ATOM 932 N N . GLN A 1 111 ? -24.984 -1.374 16.057 1.00 86.25 111 GLN A N 1
ATOM 933 C CA . GLN A 1 111 ? -25.882 -0.351 15.520 1.00 86.25 111 GLN A CA 1
ATOM 934 C C . GLN A 1 111 ? -27.238 -0.952 15.158 1.00 86.25 111 GLN A C 1
ATOM 936 O O . GLN A 1 111 ? -28.255 -0.417 15.587 1.00 86.25 111 GLN A O 1
ATOM 941 N N . ILE A 1 112 ? -27.261 -2.100 14.477 1.00 84.06 112 ILE A N 1
ATOM 942 C CA . ILE A 1 112 ? -28.492 -2.825 14.129 1.00 84.06 112 ILE A CA 1
ATOM 943 C C . ILE A 1 112 ? -29.308 -3.113 15.394 1.00 84.06 112 ILE A C 1
ATOM 945 O O . ILE A 1 112 ? -30.496 -2.804 15.444 1.00 84.06 112 ILE A O 1
ATOM 949 N N . LYS A 1 113 ? -28.663 -3.595 16.464 1.00 86.31 113 LYS A N 1
ATOM 950 C CA . LYS A 1 113 ? -29.326 -3.850 17.752 1.00 86.31 113 LYS A CA 1
ATOM 951 C C . LYS A 1 113 ? -29.857 -2.576 18.422 1.00 86.31 113 LYS A C 1
ATOM 953 O O . LYS A 1 113 ? -30.905 -2.614 19.061 1.00 86.31 113 LYS A O 1
ATOM 958 N N . LYS A 1 114 ? -29.159 -1.443 18.271 1.00 85.88 114 LYS A N 1
ATOM 959 C CA . LYS A 1 114 ? -29.630 -0.130 18.742 1.00 85.88 114 LYS A CA 1
ATOM 960 C C . LYS A 1 114 ? -30.891 0.309 18.002 1.00 85.88 114 LYS A C 1
ATOM 962 O O . LYS A 1 114 ? -31.849 0.695 18.659 1.00 85.88 114 LYS A O 1
ATOM 967 N N . TYR A 1 115 ? -30.897 0.220 16.673 1.00 83.06 115 TYR A N 1
ATOM 968 C CA . TYR A 1 115 ? -32.056 0.592 15.861 1.00 83.06 115 TYR A CA 1
ATOM 969 C C . TYR A 1 115 ? -33.244 -0.349 16.095 1.00 83.06 115 TYR A C 1
ATOM 971 O O . TYR A 1 115 ? -34.356 0.137 16.249 1.00 83.06 115 TYR A O 1
ATOM 979 N N . MET A 1 116 ? -33.018 -1.661 16.233 1.00 82.12 116 MET A N 1
ATOM 980 C CA . MET A 1 116 ? -34.069 -2.623 16.602 1.00 82.12 116 MET A CA 1
ATOM 981 C C . MET A 1 116 ? -34.736 -2.288 17.943 1.00 82.12 116 MET A C 1
ATOM 983 O O . MET A 1 116 ? -35.957 -2.299 18.026 1.00 82.12 116 MET A O 1
ATOM 987 N N . ASN A 1 117 ? -33.949 -1.965 18.975 1.00 77.88 117 ASN A N 1
ATOM 988 C CA . ASN A 1 117 ? -34.483 -1.626 20.299 1.00 77.88 117 ASN A CA 1
ATOM 989 C C . ASN A 1 117 ? -35.107 -0.222 20.355 1.00 77.88 117 ASN A C 1
ATOM 991 O O . ASN A 1 117 ? -36.004 0.012 21.155 1.00 77.88 117 ASN A O 1
ATOM 995 N N . SER A 1 118 ? -34.631 0.724 19.537 1.00 70.25 118 SER A N 1
ATOM 996 C CA . SER A 1 118 ? -35.235 2.060 19.439 1.00 70.25 118 SER A CA 1
ATOM 997 C C . SER A 1 118 ? -36.570 2.060 18.698 1.00 70.25 118 SER A C 1
ATOM 999 O O . SER A 1 118 ? -37.345 2.980 18.912 1.00 70.25 118 SER A O 1
ATOM 1001 N N . ASN A 1 119 ? -36.826 1.068 17.841 1.00 57.62 119 ASN A N 1
ATOM 1002 C CA . ASN A 1 119 ? -38.058 0.961 17.057 1.00 57.62 119 ASN A CA 1
ATOM 1003 C C . ASN A 1 119 ? -39.109 0.031 17.698 1.00 57.62 119 ASN A C 1
ATOM 1005 O O . ASN A 1 119 ? -40.158 -0.196 17.103 1.00 57.62 119 ASN A O 1
ATOM 1009 N N . SER A 1 120 ? -38.810 -0.555 18.867 1.00 54.25 120 SER A N 1
ATOM 1010 C CA . SER A 1 120 ? -39.724 -1.413 19.639 1.00 54.25 120 SER A CA 1
ATOM 1011 C C . SER A 1 120 ? -40.297 -0.730 20.893 1.00 54.25 120 SER A C 1
ATOM 1013 O O . SER A 1 120 ? -40.840 -1.422 21.753 1.00 54.25 120 SER A O 1
ATOM 1015 N N . ASN A 1 121 ? -40.132 0.590 21.010 1.00 47.38 121 ASN A N 1
ATOM 1016 C CA . ASN A 1 121 ? -40.830 1.496 21.932 1.00 47.38 121 ASN A CA 1
ATOM 1017 C C . ASN A 1 121 ? -41.617 2.506 21.096 1.00 47.38 121 ASN A C 1
ATOM 1019 O O . ASN A 1 121 ? -42.645 2.997 21.604 1.00 47.38 121 ASN A O 1
#